Protein AF-A0A397Z135-F1 (afdb_monomer)

Solvent-accessible surface area (backbone atoms only — not comparable to full-atom values): 9638 Å² total; per-residue (Å²): 133,89,84,84,87,86,88,78,88,87,83,85,83,82,89,73,81,91,72,80,81,80,81,79,79,85,77,76,84,70,80,81,72,74,80,73,77,72,91,62,80,48,75,66,53,51,51,54,53,51,52,53,53,52,52,48,53,55,52,50,52,52,50,51,50,50,53,50,51,51,51,52,57,50,59,78,69,60,46,74,67,58,51,50,54,50,57,64,57,65,77,65,74,66,83,71,83,83,68,89,80,69,89,82,48,61,67,69,71,38,98,63,28,73,80,74,53,76,78,91,78,77,88,78,70,85,76,88,83,77,91,76,90,80,80,88,131

Foldseek 3Di:
DDDDDDDDDDDDDDDDDPDDDDDDDDDDDDPPPPPPPPPDQDPVNVVVVVVVVVVVVVVVVVVVVVVVVVVVVCVVVDDPVNVVVVVVVVVPPDVPVPDDDDPPCPCCPDPCVVVVDDPPPDPPDDDDDDDDDDDDD

Secondary structure (DSSP, 8-state):
-------------------PPPPPPPPPPPP--------S--HHHHHHHHHHHHHHHHHHHHHHHHHHHHHHHHHHT--HHHHHHHHHHHTT--GGGS-S--TTSTTTSSTTGGGGS--S----PPP----------

pLDDT: mean 70.73, std 19.17, range [36.34, 98.06]

Radius of gyration: 37.6 Å; Cα contacts (8 Å, |Δi|>4): 5; chains: 1; bounding box: 82×70×97 Å

Organism: Brassica campestris (NCBI:txid3711)

Structure (mmCIF, N/CA/C/O backbone):
data_AF-A0A397Z135-F1
#
_entry.id   AF-A0A397Z135-F1
#
loop_
_atom_site.group_PDB
_atom_site.id
_atom_site.type_symbol
_atom_site.label_atom_id
_atom_site.label_alt_id
_atom_site.label_comp_id
_atom_site.label_asym_id
_atom_site.label_entity_id
_atom_site.label_seq_id
_atom_site.pdbx_PDB_ins_code
_atom_site.Cartn_x
_atom_site.Cartn_y
_atom_site.Cartn_z
_atom_site.occupancy
_atom_site.B_iso_or_equiv
_atom_site.auth_seq_id
_atom_site.auth_comp_id
_atom_site.auth_asym_id
_atom_site.auth_atom_id
_atom_site.pdbx_PDB_model_num
ATOM 1 N N . MET A 1 1 ? 61.377 21.233 65.751 1.00 37.81 1 MET A N 1
ATOM 2 C CA . MET A 1 1 ? 60.296 22.016 66.401 1.00 37.81 1 MET A CA 1
ATOM 3 C C . MET A 1 1 ? 58.966 21.442 65.928 1.00 37.81 1 MET A C 1
ATOM 5 O O . MET A 1 1 ? 58.803 21.323 64.729 1.00 37.81 1 MET A O 1
ATOM 9 N N . LYS A 1 2 ? 58.195 20.819 66.840 1.00 45.66 2 LYS A N 1
ATOM 10 C CA . LYS A 1 2 ? 56.885 21.301 67.355 1.00 45.66 2 LYS A CA 1
ATOM 11 C C . LYS A 1 2 ? 55.770 21.231 66.285 1.00 45.66 2 LYS A C 1
ATOM 13 O O . LYS A 1 2 ? 55.914 21.896 65.279 1.00 45.66 2 LYS A O 1
ATOM 18 N N . LYS A 1 3 ? 54.626 20.554 66.425 1.00 54.94 3 LYS A N 1
ATOM 19 C CA . LYS A 1 3 ? 54.009 19.671 67.437 1.00 54.94 3 LYS A CA 1
ATOM 20 C C . LYS A 1 3 ? 52.923 18.864 66.707 1.00 54.94 3 LYS A C 1
ATOM 22 O O . LYS A 1 3 ? 52.383 19.345 65.716 1.00 54.94 3 LYS A O 1
ATOM 27 N N . GLN A 1 4 ? 52.579 17.699 67.235 1.00 43.03 4 GLN A N 1
ATOM 28 C CA . GLN A 1 4 ? 51.346 16.986 66.914 1.00 43.03 4 GLN A CA 1
ATOM 29 C C . GLN A 1 4 ? 50.399 17.108 68.124 1.00 43.03 4 GLN A C 1
ATOM 31 O O . GLN A 1 4 ? 50.884 17.158 69.254 1.00 43.03 4 GLN A O 1
ATOM 36 N N . ILE A 1 5 ? 49.093 17.058 67.838 1.00 51.19 5 ILE A N 1
ATOM 37 C CA . ILE A 1 5 ? 48.009 16.475 68.656 1.00 51.19 5 ILE A CA 1
ATOM 38 C C . ILE A 1 5 ? 47.144 17.393 69.552 1.00 51.19 5 ILE A C 1
ATOM 40 O O . ILE A 1 5 ? 47.636 18.109 70.418 1.00 51.19 5 ILE A O 1
ATOM 44 N N . MET A 1 6 ? 45.838 17.168 69.316 1.00 44.50 6 MET A N 1
ATOM 45 C CA . MET A 1 6 ? 44.600 17.339 70.093 1.00 44.50 6 MET A CA 1
ATOM 46 C C . MET A 1 6 ? 44.063 18.739 70.371 1.00 44.50 6 MET A C 1
ATOM 48 O O . MET A 1 6 ? 44.649 19.504 71.122 1.00 44.50 6 MET A O 1
ATOM 52 N N . ASP A 1 7 ? 42.849 18.964 69.864 1.00 45.28 7 ASP A N 1
ATOM 53 C CA . ASP A 1 7 ? 41.784 19.552 70.670 1.00 45.28 7 ASP A CA 1
ATOM 54 C C . ASP A 1 7 ? 40.488 18.766 70.393 1.00 45.28 7 ASP A C 1
ATOM 56 O O . ASP A 1 7 ? 40.028 18.656 69.252 1.00 45.28 7 ASP A O 1
ATOM 60 N N . GLU A 1 8 ? 40.014 18.085 71.434 1.00 45.06 8 GLU A N 1
ATOM 61 C CA . GLU A 1 8 ? 38.722 17.410 71.524 1.00 45.06 8 GLU A CA 1
ATOM 62 C C . GLU A 1 8 ? 37.676 18.384 72.071 1.00 45.06 8 GLU A C 1
ATOM 64 O O . GLU A 1 8 ? 38.005 19.250 72.873 1.00 45.06 8 GLU A O 1
ATOM 69 N N . SER A 1 9 ? 36.404 18.081 71.784 1.00 49.84 9 SER A N 1
ATOM 70 C CA . SER A 1 9 ? 35.193 18.630 72.420 1.00 49.84 9 SER A CA 1
ATOM 71 C C . SER A 1 9 ? 34.905 20.083 72.025 1.00 49.84 9 SER A C 1
ATOM 73 O O . SER A 1 9 ? 35.770 20.932 72.042 1.00 49.84 9 SER A O 1
ATOM 75 N N . GLU A 1 10 ? 33.728 20.465 71.537 1.00 43.91 10 GLU A N 1
ATOM 76 C CA . GLU A 1 10 ? 32.406 20.284 72.125 1.00 43.91 10 GLU A CA 1
ATOM 77 C C . GLU A 1 10 ? 31.362 20.928 71.182 1.00 43.91 10 GLU A C 1
ATOM 79 O O . GLU A 1 10 ? 31.623 21.986 70.615 1.00 43.91 10 GLU A O 1
ATOM 84 N N . ASN A 1 11 ? 30.190 20.302 70.993 1.00 41.72 11 ASN A N 1
ATOM 85 C CA . ASN A 1 11 ? 28.854 20.931 71.098 1.00 41.72 11 ASN A CA 1
ATOM 86 C C . ASN A 1 11 ? 27.740 20.066 70.479 1.00 41.72 11 ASN A C 1
ATOM 88 O O . ASN A 1 11 ? 27.368 20.141 69.311 1.00 41.72 11 ASN A O 1
ATOM 92 N N . LEU A 1 12 ? 27.236 19.205 71.354 1.00 38.47 12 LEU A N 1
ATOM 93 C CA . LEU A 1 12 ? 25.842 18.858 71.603 1.00 38.47 12 LEU A CA 1
ATOM 94 C C . LEU A 1 12 ? 24.732 19.462 70.698 1.00 38.47 12 LEU A C 1
ATOM 96 O O . LEU A 1 12 ? 24.477 20.659 70.682 1.00 38.47 12 LEU A O 1
ATOM 100 N N . CYS A 1 13 ? 23.922 18.528 70.184 1.00 38.16 13 CYS A N 1
ATOM 101 C CA . CYS A 1 13 ? 22.459 18.574 70.040 1.00 38.16 13 CYS A CA 1
ATOM 102 C C . CYS A 1 13 ? 21.832 19.369 68.884 1.00 38.16 13 CYS A C 1
ATOM 104 O O . CYS A 1 13 ? 21.548 20.546 69.020 1.00 38.16 13 CYS A O 1
ATOM 106 N N . PHE A 1 14 ? 21.345 18.635 67.875 1.00 38.06 14 PHE A N 1
ATOM 107 C CA . PHE A 1 14 ? 19.897 18.601 67.621 1.00 38.06 14 PHE A CA 1
ATOM 108 C C . PHE A 1 14 ? 19.456 17.178 67.276 1.00 38.06 14 PHE A C 1
ATOM 110 O O . PHE A 1 14 ? 19.607 16.690 66.156 1.00 38.06 14 PHE A O 1
ATOM 117 N N . LYS A 1 15 ? 18.882 16.508 68.279 1.00 50.44 15 LYS A N 1
ATOM 118 C CA . LYS A 1 15 ? 18.069 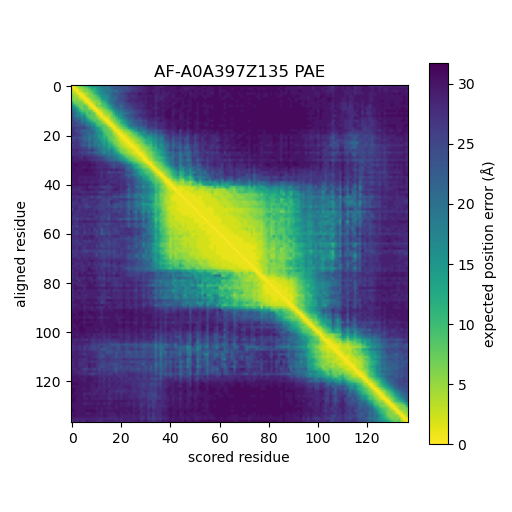15.308 68.095 1.00 50.44 15 LYS A CA 1
ATOM 119 C C . LYS A 1 15 ? 16.879 15.676 67.206 1.00 50.44 15 LYS A C 1
ATOM 121 O O . LYS A 1 15 ? 15.985 16.391 67.644 1.00 50.44 15 LYS A O 1
ATOM 126 N N . LYS A 1 16 ? 16.829 15.142 65.990 1.00 52.16 16 LYS A N 1
ATOM 127 C CA . LYS A 1 16 ? 15.574 14.968 65.253 1.00 52.16 16 LYS A CA 1
ATOM 128 C C . LYS A 1 16 ? 15.430 13.490 64.935 1.00 52.16 16 LYS A C 1
ATOM 130 O O . LYS A 1 16 ? 16.073 12.955 64.040 1.00 52.16 16 LYS A O 1
ATOM 135 N N . SER A 1 17 ? 14.651 12.850 65.801 1.00 49.12 17 SER A N 1
ATOM 136 C CA . SER A 1 17 ? 14.178 11.478 65.688 1.00 49.12 17 SER A CA 1
ATOM 137 C C . SER A 1 17 ? 13.654 11.220 64.274 1.00 49.12 17 SER A C 1
ATOM 139 O O . SER A 1 17 ? 12.799 11.957 63.783 1.00 49.12 17 SER A O 1
ATOM 141 N N . LEU A 1 18 ? 14.186 10.186 63.626 1.00 58.28 18 LEU A N 1
ATOM 142 C CA . LEU A 1 18 ? 13.647 9.606 62.401 1.00 58.28 18 LEU A CA 1
ATOM 143 C C . LEU A 1 18 ? 12.312 8.928 62.744 1.00 58.28 18 LEU A C 1
ATOM 145 O O . LEU A 1 18 ? 12.282 7.757 63.112 1.00 58.28 18 LEU A O 1
ATOM 149 N N . MET A 1 19 ? 11.207 9.665 62.656 1.00 55.53 19 MET A N 1
ATOM 150 C CA . MET A 1 19 ? 9.866 9.080 62.621 1.00 55.53 19 MET A CA 1
ATOM 151 C C . MET A 1 19 ? 9.350 9.181 61.188 1.00 55.53 19 MET A C 1
ATOM 153 O O . MET A 1 19 ? 9.101 10.278 60.688 1.00 55.53 19 MET A O 1
ATOM 157 N N . SER A 1 20 ? 9.231 8.038 60.511 1.00 58.81 20 SER A N 1
ATOM 158 C CA . SER A 1 20 ? 8.570 7.949 59.207 1.00 58.81 20 SER A CA 1
ATOM 159 C C . SER A 1 20 ? 7.101 8.383 59.331 1.00 58.81 20 SER A C 1
ATOM 161 O O . SER A 1 20 ? 6.461 8.039 60.328 1.00 58.81 20 SER A O 1
ATOM 163 N N . PRO A 1 21 ? 6.544 9.120 58.350 1.00 70.38 21 PRO A N 1
ATOM 164 C CA . PRO A 1 21 ? 5.139 9.512 58.376 1.00 70.38 21 PRO A CA 1
ATOM 165 C C . PRO A 1 21 ? 4.221 8.275 58.323 1.00 70.38 21 PRO A C 1
ATOM 167 O O . PRO A 1 21 ? 4.589 7.268 57.708 1.00 70.38 21 PRO A O 1
ATOM 170 N N . PRO A 1 22 ? 3.035 8.323 58.961 1.00 74.25 22 PRO A N 1
ATOM 171 C CA . PRO A 1 22 ? 2.094 7.209 58.958 1.00 74.25 22 PRO A CA 1
ATOM 172 C C . PRO A 1 22 ? 1.580 6.912 57.537 1.00 74.25 22 PRO A C 1
ATOM 174 O O . PRO A 1 22 ? 1.497 7.824 56.709 1.00 74.25 22 PRO A O 1
ATOM 177 N N . PRO A 1 23 ? 1.222 5.648 57.240 1.00 75.38 23 PRO A N 1
ATOM 178 C CA . PRO A 1 23 ? 0.672 5.275 55.943 1.00 75.38 23 PRO A CA 1
ATOM 179 C C . PRO A 1 23 ? -0.664 5.994 55.679 1.00 75.38 23 PRO A C 1
ATOM 181 O O . PRO A 1 23 ? -1.431 6.230 56.618 1.00 75.38 23 PRO A O 1
ATOM 184 N N . PRO A 1 24 ? -0.962 6.342 54.413 1.00 77.50 24 PRO A N 1
ATOM 185 C CA . PRO A 1 24 ? -2.222 6.979 54.054 1.00 77.50 24 PRO A CA 1
ATOM 186 C C . PRO A 1 24 ? -3.422 6.062 54.355 1.00 77.50 24 PRO A C 1
ATOM 188 O O . PRO A 1 24 ? -3.290 4.834 54.305 1.00 77.50 24 PRO A O 1
ATOM 191 N N . PRO A 1 25 ? -4.599 6.640 54.661 1.00 80.88 25 PRO A N 1
ATOM 192 C CA . PRO A 1 25 ? -5.806 5.876 54.953 1.00 80.88 25 PRO A CA 1
ATOM 193 C C . PRO A 1 25 ? -6.263 5.036 53.743 1.00 80.88 25 PRO A C 1
ATOM 195 O O . PRO A 1 25 ? -6.031 5.427 52.595 1.00 80.88 25 PRO A O 1
ATOM 198 N N . PRO A 1 26 ? -6.934 3.892 53.981 1.00 76.94 26 PRO A N 1
ATOM 199 C CA . PRO A 1 26 ? -7.432 3.027 52.918 1.00 76.94 26 PRO A CA 1
ATOM 200 C C . PRO A 1 26 ? -8.488 3.745 52.067 1.00 76.94 26 PRO A C 1
ATOM 202 O O . PRO A 1 26 ? -9.415 4.366 52.587 1.00 76.94 26 PRO A O 1
ATOM 205 N N . LEU A 1 27 ? -8.339 3.645 50.743 1.00 74.12 27 LEU A N 1
ATOM 206 C CA . LEU A 1 27 ? -9.287 4.192 49.772 1.00 74.12 27 LEU A CA 1
ATOM 207 C C . LEU A 1 27 ? -10.648 3.473 49.873 1.00 74.12 27 LEU A C 1
ATOM 209 O O . LEU A 1 27 ? -10.677 2.257 50.089 1.00 74.12 27 LEU A O 1
ATOM 213 N N . PRO A 1 28 ? -11.776 4.187 49.691 1.00 78.69 28 PRO A N 1
ATOM 214 C CA . PRO A 1 28 ? -13.099 3.573 49.687 1.00 78.69 28 PRO A CA 1
ATOM 215 C C . PRO A 1 28 ? -13.240 2.566 48.529 1.00 78.69 28 PRO A C 1
ATOM 217 O O . PRO A 1 28 ? -12.635 2.768 47.469 1.00 78.69 28 PRO A O 1
ATOM 220 N N . PRO A 1 29 ? -14.057 1.504 48.687 1.00 73.56 29 PRO A N 1
ATOM 221 C CA . PRO A 1 29 ? -14.340 0.569 47.606 1.00 73.56 29 PRO A CA 1
ATOM 222 C C . PRO A 1 29 ? -14.910 1.335 46.413 1.00 73.56 29 PRO A C 1
ATOM 224 O O . PRO A 1 29 ? -15.979 1.941 46.51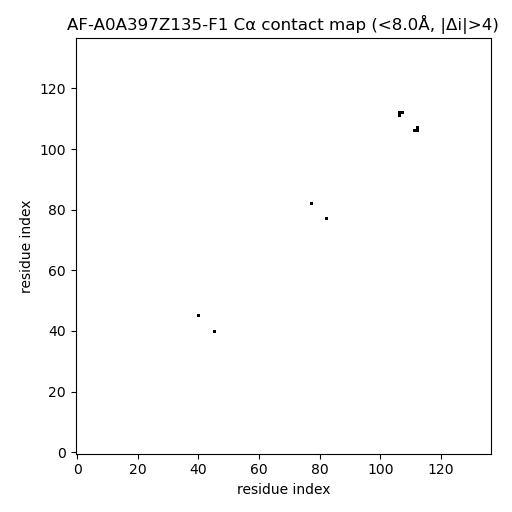0 1.00 73.56 29 PRO A O 1
ATOM 227 N N . SER A 1 30 ? -14.195 1.329 45.286 1.00 70.00 30 SER A N 1
ATOM 228 C CA . SER A 1 30 ? -14.765 1.831 44.036 1.00 70.00 30 SER A CA 1
ATOM 229 C C . SER A 1 30 ? -16.008 1.000 43.723 1.00 70.00 30 SER A C 1
ATOM 231 O O . SER A 1 30 ? -15.911 -0.232 43.761 1.00 70.00 30 SER A O 1
ATOM 233 N N . PRO A 1 31 ? -17.167 1.624 43.427 1.00 66.44 31 PRO A N 1
ATOM 234 C CA . PRO A 1 31 ? -18.337 0.895 42.973 1.00 66.44 31 PRO A CA 1
ATOM 235 C C . PRO A 1 31 ? -17.912 -0.015 41.829 1.00 66.44 31 PRO A C 1
ATOM 237 O O . PRO A 1 31 ? -17.353 0.452 40.834 1.00 66.44 31 PRO A O 1
ATOM 240 N N . GLY A 1 32 ? -18.100 -1.320 42.024 1.00 59.03 32 GLY A N 1
ATOM 241 C CA . GLY A 1 32 ? -17.770 -2.346 41.050 1.00 59.03 32 GLY A CA 1
ATOM 242 C C . GLY A 1 32 ? -18.666 -2.195 39.833 1.00 59.03 32 GLY A C 1
ATOM 243 O O . GLY A 1 32 ? -19.645 -2.919 39.679 1.00 59.03 32 GLY A O 1
ATOM 244 N N . TYR A 1 33 ? -18.339 -1.243 38.964 1.00 62.66 33 TYR A N 1
ATOM 245 C CA . TYR A 1 33 ? -18.862 -1.193 37.616 1.00 62.66 33 TYR A CA 1
ATOM 246 C C . TYR A 1 33 ? -18.268 -2.397 36.898 1.00 62.66 33 TYR A C 1
ATOM 248 O O . TYR A 1 33 ? -17.170 -2.344 36.342 1.00 62.66 33 TYR A O 1
ATOM 256 N N . GLY A 1 34 ? -18.987 -3.519 36.969 1.00 56.78 34 GLY A N 1
ATOM 257 C CA . GLY A 1 34 ? -18.758 -4.651 36.093 1.00 56.78 34 GLY A CA 1
ATOM 258 C C . GLY A 1 34 ? -18.672 -4.099 34.679 1.00 56.78 34 GLY A C 1
ATOM 259 O O . GLY A 1 34 ? -19.630 -3.502 34.184 1.00 56.78 34 GLY A O 1
ATOM 260 N N . SER A 1 35 ? -17.490 -4.215 34.076 1.00 61.22 35 SER A N 1
ATOM 261 C CA . SER A 1 35 ? -17.249 -3.797 32.702 1.00 61.22 35 SER A CA 1
ATOM 262 C C . SER A 1 35 ? -18.136 -4.649 31.806 1.00 61.22 35 SER A C 1
ATOM 264 O O . SER A 1 35 ? -17.744 -5.735 31.381 1.00 61.22 35 SER A O 1
ATOM 266 N N . ARG A 1 36 ? -19.365 -4.185 31.556 1.00 62.97 36 ARG A N 1
ATOM 267 C CA . A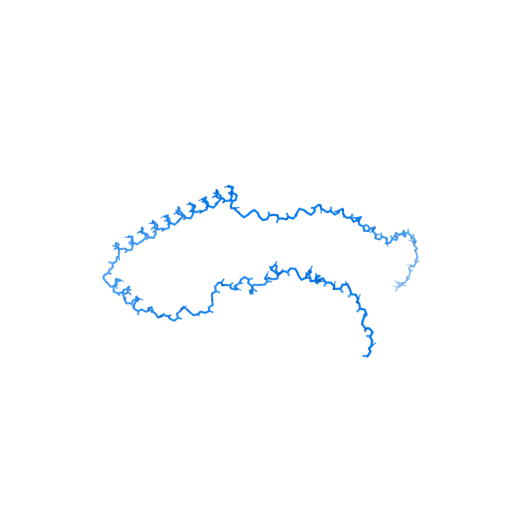RG A 1 36 ? -20.194 -4.725 30.487 1.00 62.97 36 ARG A CA 1
ATOM 268 C C . ARG A 1 36 ? -19.429 -4.438 29.210 1.00 62.97 36 ARG A C 1
ATOM 270 O O . ARG A 1 36 ? -19.280 -3.280 28.823 1.00 62.97 36 ARG A O 1
ATOM 277 N N . LYS A 1 37 ? -18.867 -5.487 28.621 1.00 62.28 37 LYS A N 1
ATOM 278 C CA . LYS A 1 37 ? -18.237 -5.399 27.312 1.00 62.28 37 LYS A CA 1
ATOM 279 C C . LYS A 1 37 ? -19.376 -5.081 26.356 1.00 62.28 37 LYS A C 1
ATOM 281 O O . LYS A 1 37 ? -20.343 -5.828 26.266 1.00 62.28 37 LYS A O 1
ATOM 286 N N . ILE A 1 38 ? -19.347 -3.876 25.800 1.00 67.25 38 ILE A N 1
ATOM 287 C CA . ILE A 1 38 ? -20.297 -3.484 24.770 1.00 67.25 38 ILE A CA 1
ATOM 288 C C . ILE A 1 38 ? -19.833 -4.248 23.537 1.00 67.25 38 ILE A C 1
ATOM 290 O O . ILE A 1 38 ? -18.830 -3.885 22.924 1.00 67.25 38 ILE A O 1
ATOM 294 N N . ASP A 1 39 ? -20.509 -5.355 23.248 1.00 69.12 39 ASP A N 1
ATOM 295 C CA . ASP A 1 39 ? -20.237 -6.189 22.083 1.00 69.12 39 ASP A CA 1
ATOM 296 C C . ASP A 1 39 ? -20.766 -5.460 20.840 1.00 69.12 39 ASP A C 1
ATOM 298 O O . ASP A 1 39 ? -21.887 -5.661 20.381 1.00 69.12 39 ASP A O 1
ATOM 302 N N . GLY A 1 40 ? -19.974 -4.508 20.352 1.00 73.50 40 GLY A N 1
ATOM 303 C CA . GLY A 1 40 ? -20.280 -3.697 19.184 1.00 73.50 40 GLY A CA 1
ATOM 304 C C . GLY A 1 40 ? -19.255 -2.585 19.009 1.00 73.50 40 GLY A C 1
ATOM 305 O O . GLY A 1 40 ? -18.835 -1.947 19.976 1.00 73.50 40 GLY A O 1
ATOM 306 N N . ASP A 1 41 ? -18.840 -2.335 17.767 1.00 82.88 41 ASP A N 1
ATOM 307 C CA . ASP A 1 41 ? -18.009 -1.170 17.488 1.00 82.88 41 ASP A CA 1
ATOM 308 C C . ASP A 1 41 ? -18.811 0.098 17.796 1.00 82.88 41 ASP A C 1
ATOM 310 O O . ASP A 1 41 ? -19.881 0.331 17.228 1.00 82.88 41 ASP A O 1
ATOM 314 N N . SER A 1 42 ? -18.287 0.948 18.681 1.00 88.50 42 SER A N 1
ATOM 315 C CA . SER A 1 42 ? -18.854 2.280 18.872 1.00 88.50 42 SER A CA 1
ATOM 316 C C . SER A 1 42 ? -18.797 3.066 17.558 1.00 88.50 42 SER A C 1
ATOM 318 O O . SER A 1 42 ? -17.902 2.860 16.736 1.00 88.50 42 SER A O 1
ATOM 320 N N . ILE A 1 43 ? -19.715 4.019 17.371 1.00 91.62 43 ILE A N 1
ATOM 321 C CA . ILE A 1 43 ? -19.731 4.907 16.194 1.00 91.62 43 ILE A CA 1
ATOM 322 C C . ILE A 1 43 ? -18.350 5.546 15.969 1.00 91.62 43 ILE A C 1
ATOM 324 O O . ILE A 1 43 ? -17.858 5.589 14.842 1.00 91.62 43 ILE A O 1
ATOM 328 N N . THR A 1 44 ? -17.686 5.969 17.048 1.00 94.75 44 THR A N 1
ATOM 329 C CA . THR A 1 44 ? -16.321 6.509 17.018 1.00 94.75 44 THR A CA 1
ATOM 330 C C . THR A 1 44 ? -15.308 5.489 16.503 1.00 94.75 44 THR A C 1
ATOM 332 O O . THR A 1 44 ? -14.490 5.817 15.649 1.00 94.75 44 THR A O 1
ATOM 335 N N . ASN A 1 45 ? -15.367 4.239 16.967 1.00 91.50 45 ASN A N 1
ATOM 336 C CA . ASN A 1 45 ? -14.465 3.186 16.502 1.00 91.50 45 ASN A CA 1
ATOM 337 C C . ASN A 1 45 ? -14.683 2.885 15.008 1.00 91.50 45 ASN A C 1
ATOM 339 O O . ASN A 1 45 ? -13.723 2.780 14.249 1.00 91.50 45 ASN A O 1
ATOM 343 N N . ILE A 1 46 ? -15.937 2.867 14.543 1.00 93.69 46 ILE A N 1
ATOM 344 C CA . ILE A 1 46 ? -16.265 2.729 13.114 1.00 93.69 46 ILE A CA 1
ATOM 345 C C . ILE A 1 46 ? -15.630 3.861 12.292 1.00 93.69 46 ILE A C 1
ATOM 347 O O . ILE A 1 46 ? -15.041 3.608 11.240 1.00 93.69 46 ILE A O 1
ATOM 351 N N . GLN A 1 47 ? -15.723 5.109 12.756 1.00 95.94 47 GLN A N 1
ATOM 352 C CA . GLN A 1 47 ? -15.128 6.265 12.076 1.00 95.94 47 GLN A CA 1
ATOM 353 C C . GLN A 1 47 ? -13.596 6.195 12.042 1.00 95.94 47 GLN A C 1
ATOM 355 O O . GLN A 1 47 ? -13.002 6.411 10.985 1.00 95.94 47 GLN A O 1
ATOM 360 N N . ILE A 1 48 ? -12.964 5.826 13.161 1.00 95.56 48 ILE A N 1
ATOM 361 C CA . ILE A 1 48 ? -11.512 5.623 13.247 1.00 95.56 48 ILE A CA 1
ATOM 362 C C . ILE A 1 48 ? -11.074 4.545 12.251 1.00 95.56 48 ILE A C 1
ATOM 364 O O . ILE A 1 48 ? -10.151 4.767 11.467 1.00 95.56 48 ILE A O 1
ATOM 368 N N . LYS A 1 49 ? -11.769 3.402 12.218 1.00 96.69 49 LYS A N 1
ATOM 369 C CA . LYS A 1 49 ? -11.487 2.324 11.261 1.00 96.69 49 LYS A CA 1
ATOM 370 C C . LYS A 1 49 ? -11.578 2.819 9.817 1.00 96.69 49 LYS A C 1
ATOM 372 O O . LYS A 1 49 ? -10.670 2.553 9.034 1.00 96.69 49 LYS A O 1
ATOM 377 N N . LYS A 1 50 ? -12.631 3.566 9.464 1.00 97.12 50 LYS A N 1
ATOM 378 C CA . LYS A 1 50 ? -12.800 4.131 8.113 1.00 97.12 50 LYS A CA 1
ATOM 379 C C . LYS A 1 50 ? -11.647 5.055 7.722 1.00 97.12 50 LYS A C 1
ATOM 381 O O . LYS A 1 50 ? -11.105 4.902 6.631 1.00 97.12 50 LYS A O 1
ATOM 386 N N . PHE A 1 51 ? -11.246 5.962 8.612 1.00 97.88 51 PHE A N 1
ATOM 387 C CA . PHE A 1 51 ? -10.135 6.880 8.361 1.00 97.88 51 PHE A CA 1
ATOM 388 C C . PHE A 1 51 ? -8.840 6.128 8.045 1.00 97.88 51 PHE A C 1
ATOM 390 O O . PHE A 1 51 ? -8.210 6.393 7.024 1.00 97.88 51 PHE A O 1
ATOM 397 N N . TRP A 1 52 ? -8.470 5.148 8.875 1.00 97.94 52 TRP A N 1
ATOM 398 C CA . TRP A 1 52 ? -7.237 4.387 8.669 1.00 97.94 52 TRP A CA 1
ATOM 399 C C . TRP A 1 52 ? -7.254 3.570 7.381 1.00 97.94 52 TRP A C 1
ATOM 401 O O . TRP A 1 52 ? -6.252 3.537 6.673 1.00 97.94 52 TRP A O 1
ATOM 411 N N . ARG A 1 53 ? -8.398 2.974 7.028 1.00 97.00 53 ARG A N 1
ATOM 412 C CA . ARG A 1 53 ? -8.552 2.277 5.744 1.00 97.00 53 ARG A CA 1
ATOM 413 C C . ARG A 1 53 ? -8.334 3.214 4.566 1.00 97.00 53 ARG A C 1
ATOM 415 O O . ARG A 1 53 ? -7.586 2.882 3.656 1.00 97.00 53 ARG A O 1
ATOM 422 N N . GLN A 1 54 ? -8.931 4.399 4.606 1.00 97.81 54 GLN A N 1
ATOM 423 C CA . GLN A 1 54 ? -8.764 5.373 3.535 1.00 97.81 54 GLN A CA 1
ATOM 424 C C . GLN A 1 54 ? -7.332 5.909 3.453 1.00 97.81 54 GLN A C 1
ATOM 426 O O . GLN A 1 54 ? -6.799 6.073 2.359 1.00 97.81 54 GLN A O 1
ATOM 431 N N . LYS A 1 55 ? -6.686 6.135 4.600 1.00 97.06 55 LYS A N 1
ATOM 432 C CA . LYS A 1 55 ? -5.274 6.517 4.650 1.00 97.06 55 LYS A CA 1
ATOM 433 C C . LYS A 1 55 ? -4.368 5.470 4.003 1.00 97.06 55 LYS A C 1
ATOM 435 O O . LYS A 1 55 ? -3.531 5.872 3.202 1.00 97.06 55 LYS A O 1
ATOM 440 N N . GLN A 1 56 ? -4.571 4.181 4.291 1.00 97.31 56 GLN A N 1
ATOM 441 C CA . GLN A 1 56 ? -3.813 3.101 3.649 1.00 97.31 56 GLN A CA 1
ATOM 442 C C . GLN A 1 56 ? -4.028 3.073 2.134 1.00 97.31 56 GLN A C 1
ATOM 444 O O . GLN A 1 56 ? -3.055 3.032 1.396 1.00 97.31 56 GLN A O 1
ATOM 449 N N . ILE A 1 57 ? -5.277 3.176 1.665 1.00 97.12 57 ILE A N 1
ATOM 450 C CA . ILE A 1 57 ? -5.587 3.169 0.224 1.00 97.12 57 ILE A CA 1
ATOM 451 C C . ILE A 1 57 ? -4.847 4.290 -0.516 1.00 97.12 57 ILE A C 1
ATOM 453 O O . ILE A 1 57 ? -4.265 4.052 -1.568 1.00 97.12 57 ILE A O 1
ATOM 457 N N . ILE A 1 58 ? -4.848 5.508 0.035 1.00 97.44 58 ILE A N 1
ATOM 458 C CA . ILE A 1 58 ? -4.170 6.661 -0.578 1.00 97.44 58 ILE A CA 1
ATOM 459 C C . ILE A 1 58 ? -2.652 6.442 -0.622 1.00 97.44 58 ILE A C 1
ATOM 461 O O . ILE A 1 58 ? -1.999 6.734 -1.622 1.00 97.44 58 ILE A O 1
ATOM 465 N N . GLU A 1 59 ? -2.074 5.936 0.466 1.00 96.38 59 GLU A N 1
ATOM 466 C CA . GLU A 1 59 ? -0.642 5.642 0.534 1.00 96.38 59 GLU A CA 1
ATOM 467 C C . GLU A 1 59 ? -0.237 4.557 -0.475 1.00 96.38 59 GLU A C 1
ATOM 469 O O . GLU A 1 59 ? 0.729 4.734 -1.222 1.00 96.38 59 GLU A O 1
ATOM 474 N N . GLU A 1 60 ? -1.020 3.481 -0.564 1.00 96.94 60 GLU A N 1
ATOM 475 C CA . GLU A 1 60 ? -0.839 2.410 -1.544 1.00 96.94 60 GLU A CA 1
ATOM 476 C C . GLU A 1 60 ? -0.976 2.923 -2.981 1.00 96.94 60 GLU A C 1
ATOM 478 O O . GLU A 1 60 ? -0.159 2.575 -3.831 1.00 96.94 60 GLU A O 1
ATOM 483 N N . GLU A 1 61 ? -1.954 3.786 -3.270 1.00 97.88 61 GLU A N 1
ATOM 484 C CA . GLU A 1 61 ? -2.131 4.383 -4.598 1.00 97.88 61 GLU A CA 1
ATOM 485 C C . GLU A 1 61 ? -0.876 5.148 -5.038 1.00 97.88 61 GLU A C 1
ATOM 487 O O . GLU A 1 61 ? -0.373 4.940 -6.148 1.00 97.88 61 GLU A O 1
ATOM 492 N N . HIS A 1 62 ? -0.329 5.995 -4.164 1.00 98.06 62 HIS A N 1
ATOM 493 C CA . HIS A 1 62 ? 0.910 6.716 -4.445 1.00 98.06 62 HIS A CA 1
ATOM 494 C C . HIS A 1 62 ? 2.095 5.770 -4.643 1.00 98.06 62 HIS A C 1
ATOM 496 O O . HIS A 1 62 ? 2.885 5.970 -5.571 1.00 98.06 62 HIS A O 1
ATOM 502 N N . LEU A 1 63 ? 2.205 4.723 -3.821 1.00 97.88 63 LEU A N 1
ATOM 503 C CA . LEU A 1 63 ? 3.242 3.706 -3.966 1.00 97.88 63 LEU A CA 1
ATOM 504 C C . LEU A 1 63 ? 3.133 2.999 -5.322 1.00 97.88 63 LEU A C 1
ATOM 506 O O . LEU A 1 63 ? 4.117 2.915 -6.056 1.00 97.88 63 LEU A O 1
ATOM 510 N N . PHE A 1 64 ? 1.938 2.551 -5.709 1.00 97.69 64 PHE A N 1
ATOM 511 C CA . PHE A 1 64 ? 1.706 1.922 -7.007 1.00 97.69 64 PHE A CA 1
ATOM 512 C C . PHE A 1 64 ? 1.986 2.875 -8.167 1.00 97.69 64 PHE A C 1
ATOM 514 O O . PHE A 1 64 ? 2.568 2.460 -9.172 1.00 97.69 64 PHE A O 1
ATOM 521 N N . ALA A 1 65 ? 1.617 4.151 -8.045 1.00 98.06 65 ALA A N 1
ATOM 522 C CA . ALA A 1 65 ? 1.936 5.165 -9.040 1.00 98.06 65 ALA A CA 1
ATOM 523 C C . ALA A 1 65 ? 3.455 5.352 -9.186 1.00 98.06 65 ALA A C 1
ATOM 525 O O . ALA A 1 65 ? 3.957 5.372 -10.311 1.00 98.06 65 ALA A O 1
ATOM 526 N N . ALA A 1 66 ? 4.195 5.408 -8.074 1.00 97.94 66 ALA A N 1
ATOM 527 C CA . ALA A 1 66 ? 5.650 5.521 -8.065 1.00 97.94 66 ALA A CA 1
ATOM 528 C C . ALA A 1 66 ? 6.330 4.272 -8.646 1.00 97.94 66 ALA A C 1
ATOM 530 O O . ALA A 1 66 ? 7.190 4.398 -9.517 1.00 97.94 66 ALA A O 1
ATOM 531 N N . ILE A 1 67 ? 5.906 3.067 -8.245 1.00 97.50 67 ILE A N 1
ATOM 532 C CA . ILE A 1 67 ? 6.411 1.795 -8.789 1.00 97.50 67 ILE A CA 1
ATOM 533 C C . ILE A 1 67 ? 6.158 1.731 -10.293 1.00 97.50 67 ILE A C 1
ATOM 535 O O . ILE A 1 67 ? 7.070 1.420 -11.060 1.00 97.50 67 ILE A O 1
ATOM 539 N N . LYS A 1 68 ? 4.942 2.071 -10.732 1.00 97.06 68 LYS A N 1
ATOM 540 C CA . LYS A 1 68 ? 4.565 2.098 -12.149 1.00 97.06 68 LYS A CA 1
ATOM 541 C C . LYS A 1 68 ? 5.390 3.120 -12.929 1.00 97.06 68 LYS A C 1
ATOM 543 O O . LYS A 1 68 ? 5.852 2.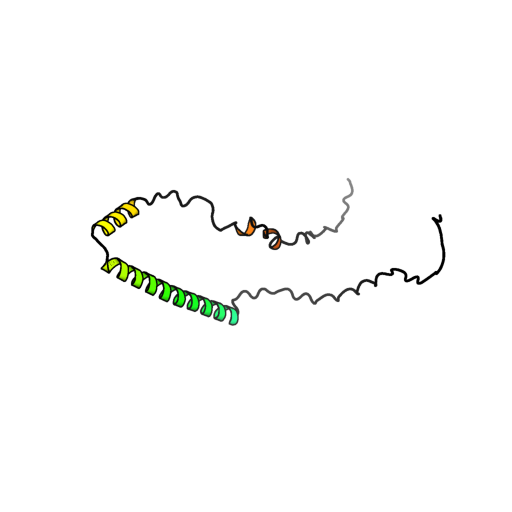816 -14.026 1.00 97.06 68 LYS A O 1
ATOM 548 N N . ALA A 1 69 ? 5.602 4.316 -12.385 1.00 96.75 69 ALA A N 1
ATOM 549 C CA . ALA A 1 69 ? 6.446 5.332 -13.006 1.00 96.75 69 ALA A CA 1
ATOM 550 C C . ALA A 1 69 ? 7.909 4.871 -13.097 1.00 96.75 69 ALA A C 1
ATOM 552 O O . ALA A 1 69 ? 8.510 4.965 -14.164 1.00 96.75 69 ALA A O 1
ATOM 553 N N . ALA A 1 70 ? 8.458 4.294 -12.027 1.00 94.88 70 ALA A N 1
ATOM 554 C CA . ALA A 1 70 ? 9.811 3.749 -12.011 1.00 94.88 70 ALA A CA 1
ATOM 555 C C . ALA A 1 70 ? 9.970 2.589 -13.005 1.00 94.88 70 ALA A C 1
ATOM 557 O O . ALA A 1 70 ? 10.966 2.526 -13.720 1.00 94.88 70 ALA A O 1
ATOM 558 N N . ALA A 1 71 ? 8.972 1.707 -13.111 1.00 93.75 71 ALA A N 1
ATOM 559 C CA . ALA A 1 71 ? 8.946 0.643 -14.109 1.00 93.75 71 ALA A CA 1
ATOM 560 C C . ALA A 1 71 ? 8.930 1.208 -15.534 1.00 93.75 71 ALA A C 1
ATOM 562 O O . ALA A 1 71 ? 9.672 0.726 -16.379 1.00 93.75 71 ALA A O 1
ATOM 563 N N . ARG A 1 72 ? 8.158 2.272 -15.793 1.00 93.06 72 ARG A N 1
ATOM 564 C CA . ARG A 1 72 ? 8.172 2.968 -17.091 1.00 93.06 72 ARG A CA 1
ATOM 565 C C . ARG A 1 72 ? 9.533 3.585 -17.409 1.00 93.06 72 ARG A C 1
ATOM 567 O O . ARG A 1 72 ? 9.962 3.505 -18.553 1.00 93.06 72 ARG A O 1
ATOM 574 N N . VAL A 1 73 ? 10.202 4.191 -16.426 1.00 91.38 73 VAL A N 1
ATOM 575 C CA . VAL A 1 73 ? 11.567 4.718 -16.603 1.00 91.38 73 VAL A CA 1
ATOM 576 C C . VAL A 1 73 ? 12.528 3.581 -16.943 1.00 91.38 73 VAL A C 1
ATOM 578 O O . VAL A 1 73 ? 13.246 3.687 -17.928 1.00 91.38 73 VAL A O 1
ATOM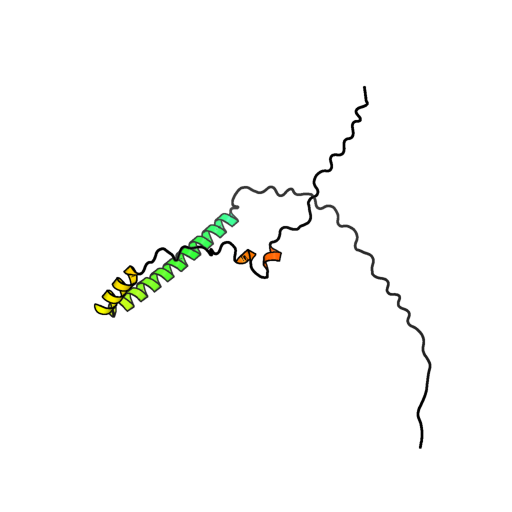 581 N N . ARG A 1 74 ? 12.481 2.467 -16.202 1.00 86.62 74 ARG A N 1
ATOM 582 C CA . ARG A 1 74 ? 13.297 1.277 -16.492 1.00 86.62 74 ARG A CA 1
ATOM 583 C C . ARG A 1 74 ? 13.012 0.698 -17.881 1.00 86.62 74 ARG A C 1
ATOM 585 O O . ARG A 1 74 ? 13.949 0.419 -18.611 1.00 86.62 74 ARG A O 1
ATOM 592 N N . ALA A 1 75 ? 11.742 0.585 -18.272 1.00 85.88 75 ALA A N 1
ATOM 593 C CA . ALA A 1 75 ? 11.331 0.025 -19.561 1.00 85.88 75 ALA A CA 1
ATOM 594 C C . ALA A 1 75 ? 11.843 0.831 -20.766 1.00 85.88 75 ALA A C 1
ATOM 596 O O . ALA A 1 75 ? 12.130 0.255 -21.807 1.00 85.88 75 ALA A O 1
ATOM 597 N N . ARG A 1 76 ? 11.992 2.158 -20.635 1.00 85.06 76 ARG A N 1
ATOM 598 C CA . ARG A 1 76 ? 12.582 2.999 -21.695 1.00 85.06 76 ARG A CA 1
ATOM 599 C C . ARG A 1 76 ? 14.062 2.701 -21.951 1.00 85.06 76 ARG A C 1
ATOM 601 O O . ARG A 1 76 ? 14.556 3.042 -23.019 1.00 85.06 76 ARG A O 1
ATOM 608 N N . ASN A 1 77 ? 14.748 2.100 -20.985 1.00 80.94 77 ASN A N 1
ATOM 609 C CA . ASN A 1 77 ? 16.171 1.774 -21.028 1.00 80.94 77 ASN A CA 1
ATOM 610 C C . ASN A 1 77 ? 16.414 0.255 -21.018 1.00 80.94 77 ASN A C 1
ATOM 612 O O . ASN A 1 77 ? 17.533 -0.168 -20.748 1.00 80.94 77 ASN A O 1
ATOM 616 N N . LEU A 1 78 ? 15.378 -0.553 -21.260 1.00 79.69 78 LEU A N 1
ATOM 617 C CA . LEU A 1 78 ? 15.463 -2.006 -21.170 1.00 79.69 78 LEU A CA 1
ATOM 618 C C . LEU A 1 78 ? 16.034 -2.577 -22.473 1.00 79.69 78 LEU A C 1
ATOM 620 O O . LEU A 1 78 ? 15.425 -2.409 -23.529 1.00 79.69 78 LEU A O 1
ATOM 624 N N . SER A 1 79 ? 17.199 -3.221 -22.389 1.00 85.81 79 SER A N 1
ATOM 625 C CA . SER A 1 79 ? 17.766 -4.015 -23.486 1.00 85.81 79 SER A CA 1
ATOM 626 C C . SER A 1 79 ? 17.221 -5.447 -23.470 1.00 85.81 79 SER A C 1
ATOM 628 O O . SER A 1 79 ? 16.745 -5.918 -22.431 1.00 85.81 79 SER A O 1
ATOM 630 N N . ASP A 1 80 ? 17.305 -6.155 -24.599 1.00 83.69 80 ASP A N 1
ATOM 631 C CA . ASP A 1 80 ? 16.880 -7.559 -24.695 1.00 83.69 80 ASP A CA 1
ATOM 632 C C . ASP A 1 80 ? 17.660 -8.442 -23.700 1.00 83.69 80 ASP A C 1
ATOM 634 O O . ASP A 1 80 ? 17.103 -9.328 -23.059 1.00 83.69 80 ASP A O 1
ATOM 638 N N . GLU A 1 81 ? 18.930 -8.132 -23.466 1.00 85.06 81 GLU A N 1
ATOM 639 C CA . GLU A 1 81 ? 19.828 -8.797 -22.525 1.00 85.06 81 GLU A CA 1
ATOM 640 C C . GLU A 1 81 ? 19.419 -8.574 -21.063 1.00 85.06 81 GLU A C 1
ATOM 642 O O . GLU A 1 81 ? 19.548 -9.480 -2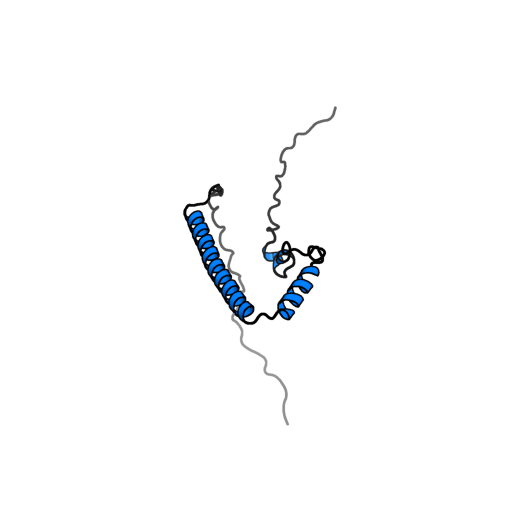0.237 1.00 85.06 81 GLU A O 1
ATOM 647 N N . ASP A 1 82 ? 18.904 -7.389 -20.721 1.00 85.12 82 ASP A N 1
ATOM 648 C CA . ASP A 1 82 ? 18.355 -7.118 -19.386 1.00 85.12 82 ASP A CA 1
ATOM 649 C C . ASP A 1 82 ? 17.036 -7.855 -19.163 1.00 85.12 82 ASP A C 1
ATOM 651 O O . ASP A 1 82 ? 16.772 -8.339 -18.060 1.00 85.12 82 ASP A O 1
ATOM 655 N N . TYR A 1 83 ? 16.234 -7.988 -20.220 1.00 82.12 83 TYR A N 1
ATOM 656 C CA . TYR A 1 83 ? 15.029 -8.803 -20.197 1.00 82.12 83 TYR A CA 1
ATOM 657 C C . TYR A 1 83 ? 15.369 -10.295 -20.031 1.00 82.12 83 TYR A C 1
ATOM 659 O O . TYR A 1 83 ? 14.789 -10.953 -19.167 1.00 82.12 83 TYR A O 1
ATOM 667 N N . LYS A 1 84 ? 16.381 -10.813 -20.743 1.00 87.44 84 LYS A N 1
ATOM 668 C CA . LYS A 1 84 ? 16.858 -12.197 -20.572 1.00 87.44 84 LYS A CA 1
ATOM 669 C C . LYS A 1 84 ? 17.368 -12.478 -19.156 1.00 87.44 84 LYS A C 1
ATOM 671 O O . LYS A 1 84 ? 16.957 -13.474 -18.571 1.00 87.44 84 LYS A O 1
ATOM 676 N N . ARG A 1 85 ? 18.171 -11.582 -18.563 1.00 83.69 85 ARG A N 1
ATOM 677 C CA . ARG A 1 85 ? 18.624 -11.712 -17.158 1.00 83.69 85 ARG A CA 1
ATOM 678 C C . ARG A 1 85 ? 17.472 -11.754 -16.154 1.00 83.69 85 ARG A C 1
ATOM 680 O O . ARG A 1 85 ? 17.558 -12.450 -15.142 1.00 83.69 85 ARG A O 1
ATOM 687 N N . PHE A 1 86 ? 16.414 -10.981 -16.401 1.00 79.50 86 PHE A N 1
ATOM 688 C CA . PHE A 1 86 ? 15.218 -11.003 -15.564 1.00 79.50 86 PHE A CA 1
ATOM 689 C C . PHE A 1 86 ? 14.479 -12.343 -15.674 1.00 79.50 86 PHE A C 1
ATOM 691 O O . PHE A 1 86 ? 14.155 -12.923 -14.641 1.00 79.50 86 PHE A O 1
ATOM 698 N N . GLU A 1 87 ? 14.266 -12.855 -16.891 1.00 82.25 87 GLU A N 1
ATOM 699 C CA . GLU A 1 87 ? 13.658 -14.178 -17.099 1.00 82.25 87 GLU A CA 1
ATOM 700 C C . GLU A 1 87 ? 14.459 -15.287 -16.399 1.00 82.25 87 GLU A C 1
ATOM 702 O O . GLU A 1 87 ? 13.879 -16.097 -15.685 1.00 82.25 87 GLU A O 1
ATOM 707 N N . GLU A 1 88 ? 15.789 -15.271 -16.518 1.00 82.31 88 GLU A N 1
ATOM 708 C CA . GLU A 1 88 ? 16.682 -16.236 -15.856 1.00 82.31 88 GLU A CA 1
ATOM 709 C C . GLU A 1 88 ? 16.623 -16.154 -14.320 1.00 82.31 88 GLU A C 1
ATOM 711 O O . GLU A 1 88 ? 16.799 -17.160 -13.639 1.00 82.31 88 GLU A O 1
ATOM 716 N N . SER A 1 89 ? 16.338 -14.974 -13.756 1.00 77.38 89 SER A N 1
ATOM 717 C CA . SER A 1 89 ? 16.176 -14.795 -12.305 1.00 77.38 89 SER A CA 1
ATOM 718 C C . SER A 1 89 ? 14.840 -15.334 -11.773 1.00 77.38 89 SER A C 1
ATOM 720 O O . SER A 1 89 ? 14.755 -15.671 -10.592 1.00 77.38 89 SER A O 1
ATOM 722 N N . LEU A 1 90 ? 13.791 -15.404 -12.603 1.00 73.12 90 LEU A N 1
ATOM 723 C CA . LEU A 1 90 ? 12.479 -15.936 -12.200 1.00 73.12 90 LEU A CA 1
ATOM 724 C C . LEU A 1 90 ? 12.490 -17.459 -12.015 1.00 73.12 90 LEU A C 1
ATOM 726 O O . LEU A 1 90 ? 11.717 -17.972 -11.209 1.00 73.12 90 LEU A O 1
ATOM 730 N N . ASP A 1 91 ? 13.394 -18.161 -12.696 1.00 71.81 91 ASP A N 1
ATOM 731 C CA . ASP A 1 91 ? 13.556 -19.618 -12.597 1.00 71.81 91 ASP A CA 1
ATOM 732 C C . ASP A 1 91 ? 14.236 -20.078 -11.287 1.00 71.81 91 ASP A C 1
ATOM 734 O O . ASP A 1 91 ? 14.376 -21.276 -11.050 1.00 71.81 91 ASP A O 1
ATOM 738 N N . ILE A 1 92 ? 14.632 -19.152 -10.400 1.00 62.56 92 ILE A N 1
ATOM 739 C CA . ILE A 1 92 ? 15.348 -19.438 -9.138 1.00 62.56 92 ILE A CA 1
ATOM 740 C C . ILE A 1 92 ? 14.411 -19.381 -7.911 1.00 62.56 92 ILE A C 1
ATOM 742 O O . ILE A 1 92 ? 14.863 -19.240 -6.775 1.00 62.56 92 ILE A O 1
ATOM 746 N N . GLN A 1 93 ? 13.087 -19.470 -8.091 1.00 59.44 93 GLN A N 1
ATOM 747 C CA . GLN A 1 93 ? 12.163 -19.559 -6.955 1.00 59.44 93 GLN A CA 1
ATOM 748 C C . GLN A 1 93 ? 12.185 -20.972 -6.352 1.00 59.44 93 GLN A C 1
ATOM 750 O O . GLN A 1 93 ? 11.321 -21.803 -6.619 1.00 59.44 93 GLN A O 1
ATOM 755 N N . ASP A 1 94 ? 13.195 -21.221 -5.523 1.00 61.97 94 ASP A N 1
ATOM 756 C CA . ASP A 1 94 ? 13.273 -22.386 -4.649 1.00 61.97 94 ASP A CA 1
ATOM 757 C C . ASP A 1 94 ? 12.173 -22.263 -3.565 1.00 61.97 94 ASP A C 1
ATOM 759 O O . ASP A 1 94 ? 12.159 -21.273 -2.820 1.00 61.97 94 ASP A O 1
ATOM 763 N N . PRO A 1 95 ? 11.213 -23.203 -3.460 1.00 60.72 95 PRO A N 1
ATOM 764 C CA . PRO A 1 95 ? 10.082 -23.123 -2.526 1.00 60.72 95 PRO A CA 1
ATOM 765 C C . PRO A 1 95 ? 10.468 -23.251 -1.038 1.00 60.72 95 PRO A C 1
ATOM 767 O O . PRO A 1 95 ? 9.593 -23.296 -0.176 1.00 60.72 95 PRO A O 1
ATOM 770 N N . GLU A 1 96 ? 11.758 -23.309 -0.702 1.00 57.34 96 GLU A N 1
ATOM 771 C CA . GLU A 1 96 ? 12.234 -23.652 0.643 1.00 57.34 96 GLU A CA 1
ATOM 772 C C . GLU A 1 96 ? 12.383 -22.452 1.603 1.00 57.34 96 GLU A C 1
ATOM 774 O O . GLU A 1 96 ? 12.567 -22.633 2.805 1.00 57.34 96 GLU A O 1
ATOM 779 N N . ILE A 1 97 ? 12.241 -21.206 1.129 1.00 55.19 97 ILE A N 1
ATOM 780 C CA . ILE A 1 97 ? 12.384 -20.007 1.989 1.00 55.19 97 ILE A CA 1
ATOM 781 C C . ILE A 1 97 ? 11.120 -19.753 2.850 1.00 55.19 97 ILE A C 1
ATOM 783 O O . ILE A 1 97 ? 11.118 -18.909 3.746 1.00 55.19 97 ILE A O 1
ATOM 787 N N . GLU A 1 98 ? 10.053 -20.538 2.674 1.00 53.41 98 GLU A N 1
ATOM 788 C CA . GLU A 1 98 ? 8.853 -20.513 3.527 1.00 53.41 98 GLU A CA 1
ATOM 789 C C . GLU A 1 98 ? 8.967 -21.467 4.737 1.00 53.41 98 GLU A C 1
ATOM 791 O O . GLU A 1 98 ? 8.016 -22.141 5.123 1.00 53.41 98 GLU A O 1
ATOM 796 N N . ALA A 1 99 ? 10.139 -21.548 5.372 1.00 59.25 99 ALA A N 1
ATOM 797 C CA . ALA A 1 99 ? 10.340 -22.370 6.562 1.00 59.25 99 ALA A CA 1
ATOM 798 C C . ALA A 1 99 ? 10.876 -21.554 7.756 1.00 59.25 99 ALA A C 1
ATOM 800 O O . ALA A 1 99 ? 12.070 -21.379 7.967 1.00 59.25 99 ALA A O 1
ATOM 801 N N . HIS A 1 100 ? 9.925 -21.185 8.621 1.00 56.19 100 HIS A N 1
ATOM 802 C CA . HIS A 1 100 ? 9.985 -21.494 10.058 1.00 56.19 100 HIS A CA 1
ATOM 803 C C . HIS A 1 100 ? 10.468 -20.449 11.089 1.00 56.19 100 HIS A C 1
ATOM 805 O O . HIS A 1 100 ? 10.568 -20.790 12.264 1.00 56.19 100 HIS A O 1
ATOM 811 N N . GLU A 1 101 ? 10.628 -19.162 10.773 1.00 55.47 101 GLU A N 1
ATOM 812 C CA . GLU A 1 101 ? 10.729 -18.135 11.837 1.00 55.47 101 GLU A CA 1
ATOM 813 C C . GLU A 1 101 ? 9.821 -16.934 11.570 1.00 55.47 101 GLU A C 1
ATOM 815 O O . GLU A 1 101 ? 10.236 -15.828 11.234 1.00 55.47 101 GLU A O 1
ATOM 820 N N . GLY A 1 102 ? 8.519 -17.177 11.722 1.00 58.38 102 GLY A N 1
ATOM 821 C CA . GLY A 1 102 ? 7.498 -16.148 11.606 1.00 58.38 102 GLY A CA 1
ATOM 822 C C . GLY A 1 102 ? 7.613 -15.055 12.676 1.00 58.38 102 GLY A C 1
ATOM 823 O O . GLY A 1 102 ? 7.965 -15.296 13.831 1.00 58.38 102 GLY A O 1
ATOM 824 N N . ILE A 1 103 ? 7.155 -13.860 12.299 1.00 69.25 103 ILE A N 1
ATOM 825 C CA . ILE A 1 103 ? 6.904 -12.631 13.087 1.00 69.25 103 ILE A CA 1
ATOM 826 C C . ILE A 1 103 ? 5.927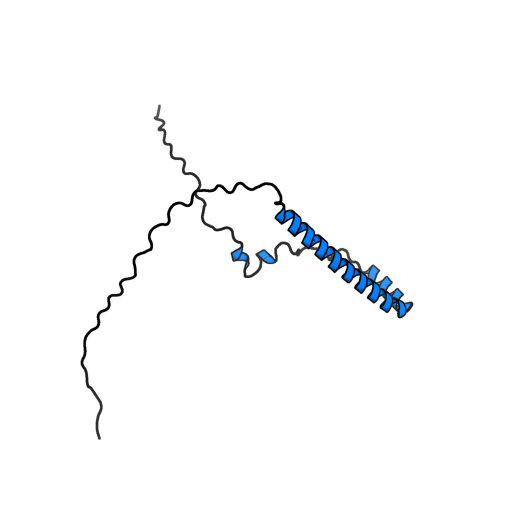 -12.863 14.277 1.00 69.25 103 ILE A C 1
ATOM 828 O O . ILE A 1 103 ? 5.425 -11.939 14.910 1.00 69.25 103 ILE A O 1
ATOM 832 N N . LYS A 1 104 ? 5.628 -14.109 14.633 1.00 68.25 104 LYS A N 1
ATOM 833 C CA . LYS A 1 104 ? 4.640 -14.452 15.653 1.00 68.25 104 LYS A CA 1
ATOM 834 C C . LYS A 1 104 ? 5.149 -14.194 17.076 1.00 68.25 104 LYS A C 1
ATOM 836 O O . LYS A 1 104 ? 4.389 -13.692 17.901 1.00 68.25 104 LYS A O 1
ATOM 841 N N . ASP A 1 105 ? 6.447 -14.411 17.314 1.00 66.44 105 ASP A N 1
ATOM 842 C CA . ASP A 1 105 ? 7.013 -14.455 18.673 1.00 66.44 105 ASP A CA 1
ATOM 843 C C . ASP A 1 105 ? 8.145 -13.441 18.927 1.00 66.44 105 ASP A C 1
ATOM 845 O O . ASP A 1 105 ? 8.744 -13.432 20.006 1.00 66.44 105 ASP A O 1
ATOM 849 N N . TRP A 1 106 ? 8.451 -12.545 17.977 1.00 76.44 106 TRP A N 1
ATOM 850 C CA . TRP A 1 106 ? 9.533 -11.555 18.153 1.00 76.44 106 TRP A CA 1
ATOM 851 C C . TRP A 1 106 ? 9.293 -10.632 19.359 1.00 76.44 106 TRP A C 1
ATOM 853 O O . TRP A 1 106 ? 10.233 -10.263 20.062 1.00 76.44 106 TRP A O 1
ATOM 863 N N . TRP A 1 107 ? 8.031 -10.308 19.653 1.00 77.44 107 TRP A N 1
ATOM 864 C CA . TRP A 1 107 ? 7.655 -9.465 20.789 1.00 77.44 107 TRP A CA 1
ATOM 865 C C . TRP A 1 107 ? 7.682 -10.218 22.132 1.00 77.44 107 TRP A C 1
ATOM 867 O O . TRP A 1 107 ? 7.868 -9.588 23.171 1.00 77.44 107 TRP A O 1
ATOM 877 N N . MET A 1 108 ? 7.574 -11.553 22.122 1.00 71.12 108 MET A N 1
ATOM 878 C CA . MET A 1 108 ? 7.725 -12.414 23.308 1.00 71.12 108 MET A CA 1
ATOM 879 C C . MET A 1 108 ? 9.187 -12.755 23.622 1.00 71.12 108 MET A C 1
ATOM 881 O O . MET A 1 108 ? 9.516 -13.068 24.763 1.00 71.12 108 MET A O 1
ATOM 885 N N . LYS A 1 109 ? 10.073 -12.680 22.624 1.00 71.81 109 LYS A N 1
ATOM 886 C CA . LYS A 1 109 ? 11.521 -12.916 22.768 1.00 71.81 109 LYS A CA 1
ATOM 887 C C . LYS A 1 109 ? 12.318 -11.627 23.030 1.00 71.81 109 LYS A C 1
ATOM 889 O O . LYS A 1 109 ? 13.519 -11.688 23.278 1.00 71.81 109 LYS A O 1
ATOM 894 N N . SER A 1 110 ? 11.675 -10.458 22.971 1.00 78.25 110 SER A N 1
ATOM 895 C CA . SER A 1 110 ? 12.308 -9.163 23.243 1.00 78.25 110 SER A CA 1
ATOM 896 C C . SER A 1 110 ? 12.657 -9.000 24.726 1.00 78.25 110 SER A C 1
ATOM 898 O O . SER A 1 110 ? 11.939 -9.479 25.603 1.00 78.25 110 SER A O 1
ATOM 900 N N . LYS A 1 111 ? 13.710 -8.223 25.024 1.00 80.50 111 LYS A N 1
ATOM 901 C CA . LYS A 1 111 ? 14.118 -7.840 26.392 1.00 80.50 111 LYS A CA 1
ATOM 902 C C . LYS A 1 111 ? 12.963 -7.252 27.218 1.00 80.50 111 LYS A C 1
ATOM 904 O O . LYS A 1 111 ? 13.013 -7.298 28.440 1.00 80.50 111 LYS A O 1
ATOM 909 N N . PHE A 1 112 ? 11.932 -6.725 26.557 1.00 78.75 112 PHE A N 1
ATOM 910 C CA . PHE A 1 112 ? 10.763 -6.087 27.164 1.00 78.75 112 PHE A CA 1
ATOM 911 C C . PHE A 1 112 ? 9.516 -6.976 27.255 1.00 78.75 112 PHE A C 1
ATOM 913 O O . PHE A 1 112 ? 8.472 -6.504 27.698 1.00 78.75 112 PHE A O 1
ATOM 920 N N . ALA A 1 113 ? 9.593 -8.254 26.875 1.00 76.81 113 ALA A N 1
ATOM 921 C CA . ALA A 1 113 ? 8.441 -9.160 26.880 1.00 76.81 113 ALA A CA 1
ATOM 922 C C . ALA A 1 113 ? 7.774 -9.305 28.263 1.00 76.81 113 ALA A C 1
ATOM 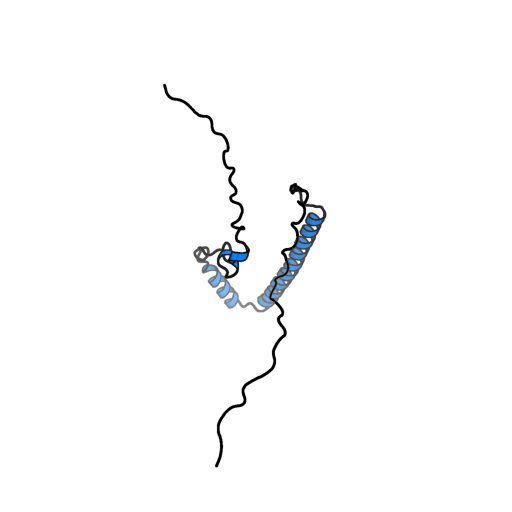924 O O . ALA A 1 113 ? 6.575 -9.566 28.354 1.00 76.81 113 ALA A O 1
ATOM 925 N N . TYR A 1 114 ? 8.529 -9.068 29.343 1.00 75.56 114 TYR A N 1
ATOM 926 C CA . TYR A 1 114 ? 8.024 -9.062 30.718 1.00 75.56 114 TYR A CA 1
ATOM 927 C C . TYR A 1 114 ? 6.914 -8.025 30.962 1.00 75.56 114 TYR A C 1
ATOM 929 O O . TYR A 1 114 ? 6.103 -8.210 31.863 1.00 75.56 114 TYR A O 1
ATOM 937 N N . LEU A 1 115 ? 6.833 -6.960 30.156 1.00 79.88 115 LEU A N 1
ATOM 938 C CA . LEU A 1 115 ? 5.792 -5.934 30.281 1.00 79.88 115 LEU A CA 1
ATOM 939 C C . LEU A 1 115 ? 4.397 -6.444 29.888 1.00 79.88 115 LEU A C 1
ATOM 941 O O . LEU A 1 115 ? 3.402 -5.889 30.344 1.00 79.88 115 LEU A O 1
ATOM 945 N N . ASN A 1 116 ? 4.323 -7.510 29.083 1.00 76.81 116 ASN A N 1
ATOM 946 C CA . ASN A 1 116 ? 3.066 -8.122 28.641 1.00 76.81 116 ASN A CA 1
ATOM 947 C C . ASN A 1 116 ? 2.696 -9.374 29.450 1.00 76.81 116 ASN A C 1
ATOM 949 O O . ASN A 1 116 ? 1.728 -10.059 29.113 1.00 76.81 116 ASN A O 1
ATOM 953 N N . GLN A 1 117 ? 3.464 -9.714 30.491 1.00 70.56 117 GLN A N 1
ATOM 954 C CA . GLN A 1 117 ? 3.125 -10.853 31.333 1.00 70.56 117 GLN A CA 1
ATOM 955 C C . GLN A 1 117 ? 1.830 -10.558 32.102 1.00 70.56 117 GLN A C 1
ATOM 957 O O . GLN A 1 117 ? 1.704 -9.489 32.707 1.00 70.56 117 GLN A O 1
ATOM 962 N N . PRO A 1 118 ? 0.853 -11.484 32.102 1.00 69.06 118 PRO A N 1
ATOM 963 C CA . PRO A 1 118 ? -0.323 -11.332 32.941 1.00 69.06 118 PRO A CA 1
ATOM 964 C C . PRO A 1 118 ? 0.129 -11.254 34.401 1.00 69.06 118 PRO A C 1
ATOM 966 O O . PRO A 1 118 ? 1.000 -12.014 34.827 1.00 69.06 118 PRO A O 1
ATOM 969 N N . ALA A 1 119 ? -0.454 -10.328 35.164 1.00 67.06 119 ALA A N 1
ATOM 970 C CA . ALA A 1 119 ? -0.113 -10.147 36.567 1.00 67.06 119 ALA A CA 1
ATOM 971 C C . ALA A 1 119 ? -0.274 -11.481 37.317 1.00 67.06 119 ALA A C 1
ATOM 973 O O . ALA A 1 119 ? -1.385 -11.996 37.474 1.00 67.06 119 ALA A O 1
ATOM 974 N N . LEU A 1 120 ? 0.844 -12.047 37.777 1.00 60.84 120 LEU A N 1
ATOM 975 C CA . LEU A 1 120 ? 0.873 -13.191 38.686 1.00 60.84 120 LEU A CA 1
ATOM 976 C C . LEU A 1 120 ? 0.350 -12.721 40.045 1.00 60.84 120 LEU A C 1
ATOM 978 O O . LEU A 1 120 ? 1.111 -12.362 40.936 1.00 60.84 120 LEU A O 1
ATOM 982 N N . GLY A 1 121 ? -0.971 -12.635 40.171 1.00 60.69 121 GLY A N 1
ATOM 983 C CA . GLY A 1 121 ? -1.564 -11.992 41.334 1.00 60.69 121 GLY A CA 1
ATOM 984 C C . GLY A 1 121 ? -3.081 -11.971 41.361 1.00 60.69 121 GLY A C 1
ATOM 985 O O . GLY A 1 121 ? -3.646 -10.970 41.768 1.00 60.69 121 GLY A O 1
ATOM 986 N N . SER A 1 122 ? -3.751 -13.045 40.940 1.00 52.00 122 SER A N 1
ATOM 987 C CA . SER A 1 122 ? -5.043 -13.421 41.533 1.00 52.00 122 SER A CA 1
ATOM 988 C C . SER A 1 122 ? -5.404 -14.852 41.141 1.00 52.00 122 SER A C 1
ATOM 990 O O . SER A 1 122 ? -6.283 -15.110 40.324 1.00 52.00 122 SER A O 1
ATOM 99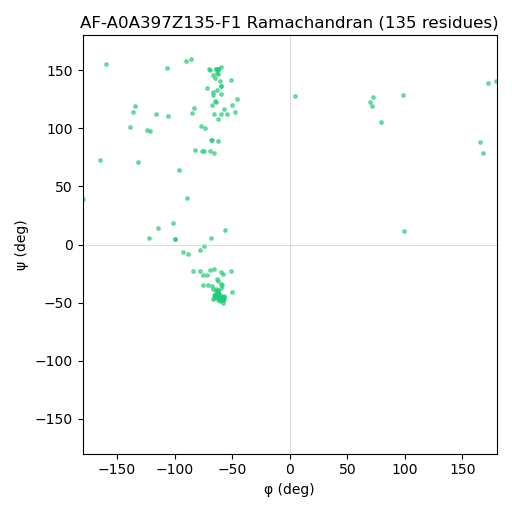2 N N . ARG A 1 123 ? -4.701 -15.821 41.731 1.00 48.19 123 ARG A N 1
ATOM 993 C CA . ARG A 1 123 ? -5.244 -17.173 41.896 1.00 48.19 123 ARG A CA 1
ATOM 994 C C . ARG A 1 123 ? -5.837 -17.265 43.300 1.00 48.19 123 ARG A C 1
ATOM 996 O O . ARG A 1 123 ? -5.355 -18.009 44.143 1.00 48.19 123 ARG A O 1
ATOM 1003 N N . GLY A 1 124 ? -6.869 -16.463 43.548 1.00 47.84 124 GLY A N 1
ATOM 1004 C CA . GLY A 1 124 ? -7.847 -16.737 44.594 1.00 47.84 124 GLY A CA 1
ATOM 1005 C C . GLY A 1 124 ? -8.861 -17.729 44.038 1.00 47.84 124 GLY A C 1
ATOM 1006 O O . GLY A 1 124 ? -9.907 -17.330 43.539 1.00 47.84 124 GLY A O 1
ATOM 1007 N N . GLY A 1 125 ? -8.517 -19.018 44.039 1.00 46.28 125 GLY A N 1
ATOM 1008 C CA . GLY A 1 125 ? -9.525 -20.060 43.851 1.00 46.28 125 GLY A CA 1
ATOM 1009 C C . GLY A 1 125 ? -10.473 -20.069 45.059 1.00 46.28 125 GLY A C 1
ATOM 1010 O O . GLY A 1 125 ? -10.014 -19.785 46.168 1.00 46.28 125 GLY A O 1
ATOM 1011 N N . PRO A 1 126 ? -11.771 -20.366 44.884 1.00 47.25 126 PRO A N 1
ATOM 1012 C CA . PRO A 1 126 ? -12.701 -20.430 46.001 1.00 47.25 126 PRO A CA 1
ATOM 1013 C C . PRO A 1 126 ? -12.295 -21.582 46.926 1.00 47.25 126 PRO A C 1
ATOM 1015 O O . PRO A 1 126 ? -12.184 -22.731 46.500 1.00 47.25 126 PRO A O 1
ATOM 1018 N N . THR A 1 127 ? -12.058 -21.275 48.197 1.00 53.28 127 THR A N 1
ATOM 1019 C CA . THR A 1 127 ? -11.984 -22.282 49.253 1.00 53.28 127 THR A CA 1
ATOM 1020 C C . THR A 1 127 ? -13.377 -22.897 49.437 1.00 53.28 127 THR A C 1
ATOM 1022 O O . THR A 1 127 ? -14.346 -22.155 49.614 1.00 53.28 127 THR A O 1
ATOM 1025 N N . PRO A 1 128 ? -13.533 -24.233 49.416 1.00 39.91 128 PRO A N 1
ATOM 1026 C CA . PRO A 1 128 ? -14.784 -24.850 49.816 1.00 39.91 128 PRO A CA 1
ATOM 1027 C C . PRO A 1 128 ? -14.848 -24.829 51.346 1.00 39.91 128 PRO A C 1
ATOM 1029 O O . PRO A 1 128 ? -14.189 -25.606 52.034 1.00 39.91 128 PRO A O 1
ATOM 1032 N N . ILE A 1 129 ? -15.622 -23.890 51.881 1.00 46.88 129 ILE A N 1
ATOM 1033 C CA . ILE A 1 129 ? -16.052 -23.886 53.278 1.00 46.88 129 ILE A CA 1
ATOM 1034 C C . ILE A 1 129 ? -17.304 -24.766 53.340 1.00 46.88 129 ILE A C 1
ATOM 1036 O O . ILE A 1 129 ? -18.324 -24.418 52.752 1.00 46.88 129 ILE A O 1
ATOM 1040 N N . GLY A 1 130 ? -17.232 -25.917 54.008 1.00 38.69 130 GLY A N 1
ATOM 1041 C CA . GLY A 1 130 ? -18.400 -26.781 54.183 1.00 38.69 130 GLY A CA 1
ATOM 1042 C C . GLY A 1 130 ? -18.055 -28.165 54.707 1.00 38.69 130 GLY A C 1
ATOM 1043 O O . GLY A 1 130 ? -18.003 -29.126 53.946 1.00 38.69 130 GLY A O 1
ATOM 1044 N N . GLY A 1 131 ? -17.822 -28.268 56.015 1.00 38.81 131 GLY A N 1
ATOM 1045 C CA . GLY A 1 131 ? -17.803 -29.552 56.700 1.00 38.81 131 GLY A CA 1
ATOM 1046 C C . GLY A 1 131 ? -19.211 -30.133 56.810 1.00 38.81 131 GLY A C 1
ATOM 1047 O O . GLY A 1 131 ? -20.139 -29.443 57.219 1.00 38.81 131 GLY A O 1
ATOM 1048 N N . VAL A 1 132 ? -19.342 -31.423 56.517 1.00 42.97 132 VAL A N 1
ATOM 1049 C CA . VAL A 1 132 ? -20.333 -32.292 57.154 1.00 42.97 132 VAL A CA 1
ATOM 1050 C C . VAL A 1 132 ? -19.640 -33.591 57.539 1.00 42.97 132 VAL A C 1
ATOM 1052 O O . VAL A 1 132 ? -19.068 -34.294 56.707 1.00 42.97 132 VAL A O 1
ATOM 1055 N N . ALA A 1 133 ? -19.650 -33.862 58.839 1.00 44.97 133 ALA A N 1
ATOM 1056 C CA . ALA A 1 133 ? -19.198 -35.108 59.424 1.00 44.97 133 ALA A CA 1
ATOM 1057 C C . ALA A 1 133 ? -20.031 -36.274 58.872 1.00 44.97 133 ALA A C 1
ATOM 1059 O O . ALA A 1 133 ? -21.258 -36.195 58.821 1.00 44.97 133 ALA A O 1
ATOM 1060 N N . ARG A 1 134 ? -19.379 -37.382 58.514 1.00 36.34 134 ARG A N 1
ATOM 1061 C CA . ARG A 1 134 ? -20.038 -38.690 58.447 1.00 36.34 134 ARG A CA 1
ATOM 1062 C C . ARG A 1 134 ? -19.387 -39.597 59.474 1.00 36.34 134 ARG A C 1
ATOM 1064 O O . ARG A 1 134 ? -18.209 -39.923 59.370 1.00 36.34 134 ARG A O 1
ATOM 1071 N N . ALA A 1 135 ? -20.185 -39.919 60.483 1.00 41.12 135 ALA A N 1
ATOM 1072 C CA . ALA A 1 135 ? -19.899 -40.908 61.497 1.00 41.12 135 ALA A CA 1
ATOM 1073 C C . ALA A 1 135 ? -19.927 -42.324 60.904 1.00 41.12 135 ALA A C 1
ATOM 1075 O O . ALA A 1 135 ? -20.653 -42.607 59.948 1.00 41.12 135 ALA A O 1
ATOM 1076 N N . THR A 1 136 ? -19.117 -43.170 61.524 1.00 39.62 136 THR A N 1
ATOM 1077 C CA . THR A 1 136 ? -19.052 -44.627 61.439 1.00 39.62 136 THR A CA 1
ATOM 1078 C C . THR A 1 136 ? -20.414 -45.294 61.644 1.00 39.62 136 THR A C 1
ATOM 1080 O O . THR A 1 136 ? -21.142 -44.899 62.554 1.00 39.62 136 THR A O 1
ATOM 1083 N N . VAL A 1 137 ? -20.683 -46.356 60.877 1.00 45.59 137 VAL A N 1
ATOM 1084 C CA . VAL A 1 137 ? -21.202 -47.644 61.377 1.00 45.59 137 VAL A CA 1
ATOM 1085 C C . VAL A 1 137 ? -20.437 -48.741 60.652 1.00 45.59 137 VAL A C 1
ATOM 1087 O O . VAL A 1 137 ? -20.303 -48.612 59.414 1.00 45.59 137 VAL A O 1
#

Sequence (137 aa):
MKKQIMDESENLCFKKSLMSPPPPPPLPPSPGYGSRKIDGDSITNIQIKKFWRQKQIIEEEHLFAAIKAAARVRARNLSDEDYKRFEESLDIQDPEIEAHEGIKDWWMKSKFAYLNQPALGSRGGPTPIGGVARATV

Mean predicted aligned error: 21.76 Å